Protein AF-A0A965PV63-F1 (afdb_monomer_lite)

Radius of gyration: 28.02 Å; chains: 1; bounding box: 45×24×86 Å

Sequence (67 aa):
MAMKNKKDKSQGVYGTQVGDHSKFLNSDGYLKGGIDVEMTSKDETQSVQVKGQSRMLPDKKSKAEWY

Secondary structure (DSSP, 8-state):
------------TTS-----GGGGB-TTSSBTT----PPPPTT--EEEEPTT-TTS-GGG--EEEE-

Structure (mmCIF, N/CA/C/O backbone):
data_AF-A0A965PV63-F1
#
_entry.id   AF-A0A965PV63-F1
#
loop_
_atom_site.group_PDB
_atom_site.id
_atom_site.type_symbol
_atom_site.label_atom_id
_atom_site.label_alt_id
_atom_site.label_comp_id
_atom_site.label_asym_id
_atom_site.label_entity_id
_atom_site.label_seq_id
_atom_site.pdbx_PDB_ins_code
_atom_site.Cartn_x
_atom_site.Cartn_y
_atom_site.Cartn_z
_atom_site.occupancy
_atom_site.B_iso_or_equiv
_atom_site.auth_seq_id
_atom_site.auth_comp_id
_atom_site.auth_asym_id
_atom_site.auth_atom_id
_atom_site.pdbx_PDB_model_num
ATOM 1 N N . MET A 1 1 ? 25.390 -11.128 -59.966 1.00 39.06 1 MET A N 1
ATOM 2 C CA . MET A 1 1 ? 26.242 -10.304 -59.079 1.00 39.06 1 MET A CA 1
ATOM 3 C C . MET A 1 1 ? 25.337 -9.490 -58.169 1.00 39.06 1 MET A C 1
ATOM 5 O O . MET A 1 1 ? 24.367 -8.925 -58.649 1.00 39.06 1 MET A O 1
ATOM 9 N N . ALA A 1 2 ? 25.589 -9.551 -56.863 1.00 45.09 2 ALA A N 1
ATOM 10 C CA . ALA A 1 2 ? 24.736 -9.016 -55.805 1.00 45.09 2 ALA A CA 1
ATOM 11 C C . ALA A 1 2 ? 24.864 -7.491 -55.656 1.00 45.09 2 ALA A C 1
ATOM 13 O O . ALA A 1 2 ? 25.971 -6.967 -55.734 1.00 45.09 2 ALA A O 1
ATOM 14 N N . MET A 1 3 ? 23.768 -6.810 -55.313 1.00 48.56 3 MET A N 1
ATOM 15 C CA . MET A 1 3 ? 23.824 -5.495 -54.668 1.00 48.56 3 MET A CA 1
ATOM 16 C C . MET A 1 3 ? 23.250 -5.628 -53.254 1.00 48.56 3 MET A C 1
ATOM 18 O O . MET A 1 3 ? 22.051 -5.803 -53.056 1.00 48.56 3 MET A O 1
ATOM 22 N N . LYS A 1 4 ? 24.150 -5.642 -52.265 1.00 45.62 4 LYS A N 1
ATOM 23 C CA . LYS A 1 4 ? 23.826 -5.633 -50.834 1.00 45.62 4 LYS A CA 1
ATOM 24 C C . LYS A 1 4 ? 23.501 -4.195 -50.425 1.00 45.62 4 LYS A C 1
ATOM 26 O O . LYS A 1 4 ? 24.400 -3.360 -50.388 1.00 45.62 4 LYS A O 1
ATOM 31 N N . ASN A 1 5 ? 22.249 -3.928 -50.063 1.00 49.06 5 ASN A N 1
ATOM 32 C CA . ASN A 1 5 ? 21.852 -2.667 -49.438 1.00 49.06 5 AS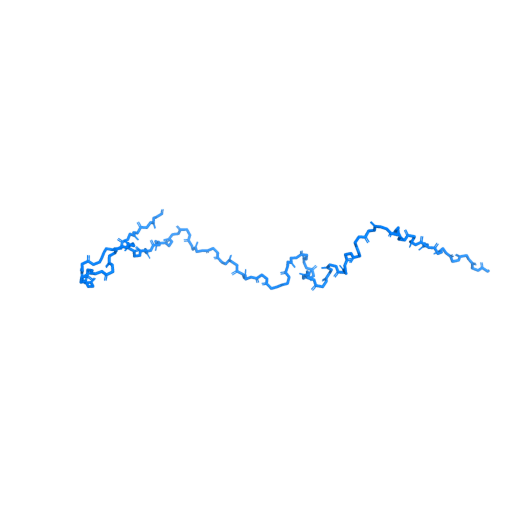N A CA 1
ATOM 33 C C . ASN A 1 5 ? 22.423 -2.594 -48.015 1.00 49.06 5 ASN A C 1
ATOM 35 O O . ASN A 1 5 ? 21.854 -3.156 -47.078 1.00 49.06 5 ASN A O 1
ATOM 39 N N . LYS A 1 6 ? 23.547 -1.893 -47.841 1.00 51.09 6 LYS A N 1
ATOM 40 C CA . LYS A 1 6 ? 24.011 -1.454 -46.521 1.00 51.09 6 LYS A CA 1
ATOM 41 C C . LYS A 1 6 ? 23.220 -0.207 -46.123 1.00 51.09 6 LYS A C 1
ATOM 43 O O . LYS A 1 6 ? 23.428 0.868 -46.671 1.00 51.09 6 LYS A O 1
ATOM 48 N N . LYS A 1 7 ? 22.286 -0.355 -45.180 1.00 46.16 7 LYS A N 1
ATOM 49 C CA . LYS A 1 7 ? 21.771 0.779 -44.401 1.00 46.16 7 LYS A CA 1
ATOM 50 C C . LYS A 1 7 ? 22.834 1.132 -43.364 1.00 46.16 7 LYS A C 1
ATOM 52 O O . LYS A 1 7 ? 22.814 0.593 -4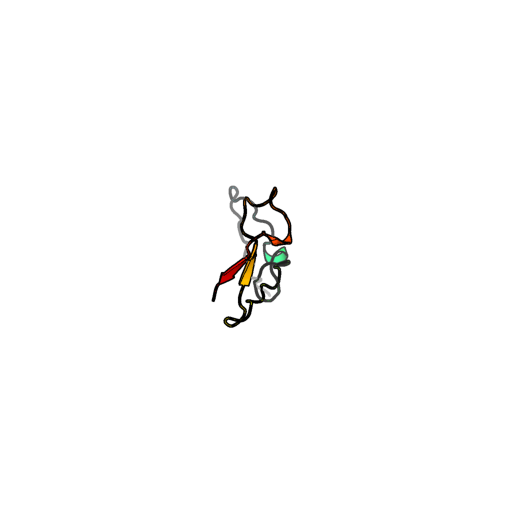2.259 1.00 46.16 7 LYS A O 1
ATOM 57 N N . ASP A 1 8 ? 23.758 2.007 -43.733 1.00 50.41 8 ASP A N 1
ATOM 58 C CA . ASP A 1 8 ? 24.686 2.607 -42.782 1.00 50.41 8 ASP A CA 1
ATOM 59 C C . ASP A 1 8 ? 23.902 3.590 -41.902 1.00 50.41 8 ASP A C 1
ATOM 61 O O . ASP A 1 8 ? 23.484 4.664 -42.333 1.00 50.41 8 ASP A O 1
ATOM 65 N N . LYS A 1 9 ? 23.625 3.185 -40.658 1.00 47.12 9 LYS A N 1
ATOM 66 C CA . LYS A 1 9 ? 23.072 4.074 -39.634 1.00 47.12 9 LYS A CA 1
ATOM 67 C C . LYS A 1 9 ? 24.214 4.941 -39.106 1.00 47.12 9 LYS A C 1
ATOM 69 O O . LYS A 1 9 ? 24.941 4.522 -38.210 1.00 47.12 9 LYS A O 1
ATOM 74 N N . SER A 1 10 ? 24.375 6.142 -39.652 1.00 50.59 10 SER A N 1
ATOM 75 C CA . SER A 1 10 ? 25.240 7.168 -39.067 1.00 50.59 10 SER A CA 1
ATOM 76 C C . SER A 1 10 ? 24.640 7.633 -37.735 1.00 50.59 10 SER A C 1
ATOM 78 O O . SER A 1 10 ? 23.653 8.371 -37.720 1.00 50.59 10 SER A O 1
ATOM 80 N N . GLN A 1 11 ? 25.194 7.178 -36.609 1.00 53.81 11 GLN A N 1
ATOM 81 C CA . GLN A 1 11 ? 24.849 7.725 -35.297 1.00 53.81 11 GLN A CA 1
ATOM 82 C C . GLN A 1 11 ? 25.631 9.024 -35.073 1.00 53.81 11 GLN A C 1
ATOM 84 O O . GLN A 1 11 ? 26.856 9.043 -35.155 1.00 53.81 11 GLN A O 1
ATOM 89 N N . GLY A 1 12 ? 24.901 10.122 -34.863 1.00 48.38 12 GLY A N 1
ATOM 90 C CA . GLY A 1 12 ? 25.455 11.454 -34.628 1.00 48.38 12 GLY A CA 1
ATOM 91 C C . GLY A 1 12 ? 26.244 11.543 -33.318 1.00 48.38 12 GLY A C 1
ATOM 92 O O . GLY A 1 12 ? 25.878 10.948 -32.310 1.00 48.38 12 GLY A O 1
ATOM 93 N N . VAL A 1 13 ? 27.317 12.333 -33.354 1.00 56.03 13 VAL A N 1
ATOM 94 C CA . VAL A 1 13 ? 28.408 12.433 -32.364 1.00 56.03 13 VAL A CA 1
ATOM 95 C C . VAL A 1 13 ? 28.007 13.106 -31.030 1.00 56.03 13 VAL A C 1
ATOM 97 O O . VAL A 1 13 ? 28.826 13.209 -30.126 1.00 56.03 13 VAL A O 1
ATOM 100 N N . TYR A 1 14 ? 26.742 13.506 -30.841 1.00 52.09 14 TYR A N 1
ATOM 101 C CA . TYR A 1 14 ? 26.289 14.235 -29.640 1.00 52.09 14 TYR A CA 1
ATOM 102 C C . TYR A 1 14 ? 24.945 13.751 -29.069 1.00 52.09 14 TYR A C 1
ATOM 104 O O . TYR A 1 14 ? 24.165 14.545 -28.549 1.00 52.09 14 TYR A O 1
ATOM 112 N N . GLY A 1 15 ? 24.641 12.457 -29.169 1.00 56.06 15 GLY A N 1
ATOM 113 C CA . GLY A 1 15 ? 23.517 11.852 -28.451 1.00 56.06 15 GLY A CA 1
ATOM 114 C C . GLY A 1 15 ? 24.031 11.023 -27.283 1.00 56.06 15 GLY A C 1
ATOM 115 O O . GLY A 1 15 ? 24.907 10.185 -27.482 1.00 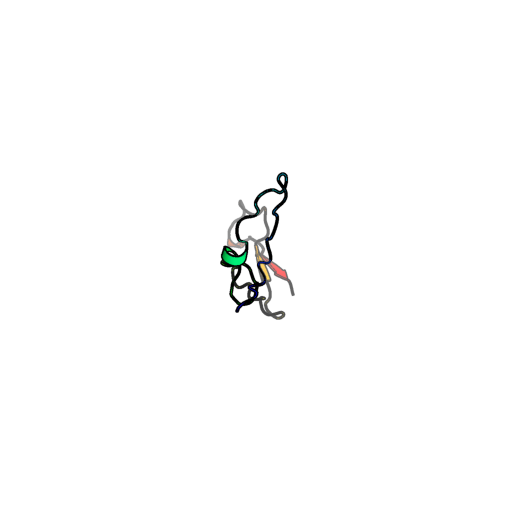56.06 15 GLY A O 1
ATOM 116 N N . THR A 1 16 ? 23.497 11.221 -26.073 1.00 63.97 16 THR A N 1
ATOM 117 C CA . THR A 1 16 ? 23.688 10.268 -24.972 1.00 63.97 16 THR A CA 1
ATOM 118 C C . THR A 1 16 ? 23.364 8.882 -25.511 1.00 63.97 16 THR A C 1
ATOM 120 O O . THR A 1 16 ? 22.266 8.659 -26.019 1.00 63.97 16 THR A O 1
ATOM 123 N N . GLN A 1 17 ? 24.335 7.973 -25.470 1.00 63.34 17 GLN A N 1
ATOM 124 C CA . GLN A 1 17 ? 24.155 6.602 -25.917 1.00 63.34 17 GLN A CA 1
ATOM 125 C C . GLN A 1 17 ? 23.194 5.936 -24.929 1.00 63.34 17 GLN A C 1
ATOM 127 O O . GLN A 1 17 ? 23.608 5.375 -23.917 1.00 63.34 17 GLN A O 1
ATOM 132 N N . VAL A 1 18 ? 21.889 6.089 -25.165 1.00 62.78 18 VAL A N 1
ATOM 133 C CA . VAL A 1 18 ? 20.860 5.410 -24.384 1.00 62.78 18 VAL A CA 1
ATOM 134 C C . VAL A 1 18 ? 21.067 3.933 -24.683 1.00 62.78 18 VAL A C 1
ATOM 136 O O . VAL A 1 18 ? 20.800 3.474 -25.795 1.00 62.78 18 VAL A O 1
ATOM 139 N N . GLY A 1 19 ? 21.673 3.217 -23.733 1.00 68.69 19 GLY A N 1
ATOM 140 C CA . GLY A 1 19 ? 21.879 1.779 -23.838 1.00 68.69 19 GLY A CA 1
ATOM 141 C C . GLY A 1 19 ? 20.562 1.080 -24.163 1.00 68.69 19 GLY A C 1
ATOM 142 O O . GLY A 1 19 ? 19.486 1.610 -23.902 1.00 68.69 19 GLY A O 1
ATOM 143 N N . ASP A 1 20 ? 20.653 -0.104 -24.762 1.00 79.44 20 ASP A N 1
ATOM 144 C CA . ASP A 1 20 ? 19.490 -0.861 -25.221 1.00 79.44 20 ASP A CA 1
ATOM 145 C C . ASP A 1 20 ? 18.408 -0.984 -24.126 1.00 79.44 20 ASP A C 1
ATOM 147 O O . ASP A 1 20 ? 18.575 -1.701 -23.135 1.00 79.44 20 ASP A O 1
ATOM 151 N N . HIS A 1 21 ? 17.304 -0.252 -24.315 1.00 75.25 21 HIS A N 1
ATOM 152 C CA . HIS A 1 21 ? 16.207 -0.141 -23.355 1.00 75.25 21 HIS A CA 1
ATOM 153 C C . HIS A 1 21 ? 15.384 -1.437 -23.255 1.00 75.25 21 HIS A C 1
ATOM 155 O O . HIS A 1 21 ? 14.671 -1.644 -22.274 1.00 75.25 21 HIS A O 1
ATOM 161 N N . SER A 1 22 ? 15.537 -2.360 -24.214 1.00 79.12 22 SER A N 1
ATOM 162 C CA . SER A 1 22 ? 14.847 -3.660 -24.212 1.00 79.12 22 SER A CA 1
ATOM 163 C C . SER A 1 22 ? 15.215 -4.539 -23.010 1.00 79.12 22 SER A C 1
ATOM 165 O O . SER A 1 22 ? 14.447 -5.411 -22.603 1.00 79.12 22 SER A O 1
ATOM 167 N N . LYS A 1 23 ? 16.365 -4.281 -22.375 1.00 79.56 23 LYS A N 1
ATOM 168 C CA . LYS A 1 23 ? 16.804 -4.996 -21.168 1.00 79.56 23 LYS A CA 1
ATOM 169 C C . LYS A 1 23 ? 15.906 -4.733 -19.959 1.00 79.56 23 LYS A C 1
ATOM 171 O O . LYS A 1 23 ? 15.833 -5.586 -19.078 1.00 79.56 23 LYS A O 1
ATOM 176 N N . PHE A 1 24 ? 15.210 -3.598 -19.939 1.00 79.69 24 PHE A N 1
ATOM 177 C CA . PHE A 1 24 ? 14.331 -3.185 -18.844 1.00 79.69 24 PHE A CA 1
ATOM 178 C C . PHE A 1 24 ? 12.863 -3.529 -19.090 1.00 79.69 24 PHE A C 1
ATOM 180 O O . PHE A 1 24 ? 12.049 -3.310 -18.201 1.00 79.69 24 PHE A O 1
ATOM 187 N N . LEU A 1 25 ? 12.521 -4.071 -20.263 1.00 83.06 25 LEU A N 1
ATOM 188 C CA . LEU A 1 25 ? 11.147 -4.394 -20.636 1.00 83.06 25 LEU A CA 1
ATOM 189 C C . LEU A 1 25 ? 10.948 -5.909 -20.778 1.00 83.06 25 LEU A C 1
ATOM 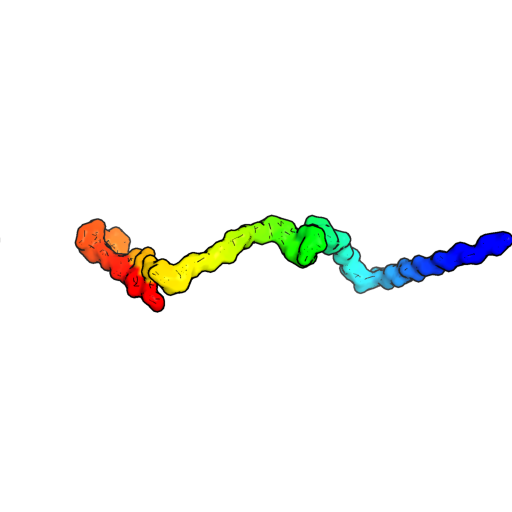191 O O . LEU A 1 25 ? 11.849 -6.645 -21.198 1.00 83.06 25 LEU A O 1
ATOM 195 N N . ASN A 1 26 ? 9.763 -6.380 -20.408 1.00 81.00 26 ASN A N 1
ATOM 196 C CA . ASN A 1 26 ? 9.245 -7.708 -20.727 1.00 81.00 26 ASN A CA 1
ATOM 197 C C . ASN A 1 26 ? 8.893 -7.797 -22.221 1.00 81.00 26 ASN A C 1
ATOM 199 O O . ASN A 1 26 ? 8.849 -6.779 -22.912 1.00 81.00 26 ASN A O 1
ATOM 203 N N . SER A 1 27 ? 8.617 -9.008 -22.721 1.00 81.06 27 SER A N 1
ATOM 204 C CA . SER A 1 27 ? 8.115 -9.227 -24.094 1.00 81.06 27 SER A CA 1
ATOM 205 C C . SER A 1 27 ? 6.903 -8.360 -24.433 1.00 81.06 27 SER A C 1
ATOM 207 O O . SER A 1 27 ? 6.726 -7.965 -25.580 1.00 81.06 27 SER A O 1
ATOM 209 N N . ASP A 1 28 ? 6.121 -8.030 -23.410 1.00 79.69 28 ASP A N 1
ATOM 210 C CA . ASP A 1 28 ? 4.852 -7.319 -23.519 1.00 79.69 28 ASP A CA 1
ATOM 211 C C . ASP A 1 28 ? 5.034 -5.793 -23.393 1.00 79.69 28 ASP A C 1
ATOM 213 O O . ASP A 1 28 ? 4.065 -5.042 -23.377 1.00 79.69 28 ASP A O 1
ATOM 217 N N . GLY A 1 29 ? 6.282 -5.313 -23.289 1.00 76.50 29 GLY A N 1
ATOM 218 C CA . GLY A 1 29 ? 6.615 -3.886 -23.244 1.00 76.50 29 GLY A CA 1
ATOM 219 C C . GLY A 1 29 ? 6.493 -3.225 -21.867 1.00 76.50 29 GLY A C 1
ATOM 220 O O . GLY A 1 29 ? 6.770 -2.034 -21.751 1.00 76.50 29 GLY A O 1
ATOM 221 N N . TYR A 1 30 ? 6.128 -3.971 -20.820 1.00 78.94 30 TYR A N 1
ATOM 222 C CA . TYR A 1 30 ? 6.105 -3.483 -19.434 1.00 78.94 30 TYR A CA 1
ATOM 223 C C . TYR A 1 30 ? 7.467 -3.596 -18.748 1.00 78.94 30 TYR A C 1
ATOM 225 O O . TYR A 1 30 ? 8.284 -4.436 -19.114 1.00 78.94 30 TYR A O 1
ATOM 233 N N . LEU A 1 31 ? 7.702 -2.777 -17.719 1.00 80.75 31 LEU A N 1
ATOM 234 C CA . LEU A 1 31 ? 8.942 -2.797 -16.941 1.00 80.75 31 LEU A CA 1
ATOM 235 C C . LEU A 1 31 ? 9.166 -4.157 -16.257 1.00 80.75 31 LEU A C 1
ATOM 237 O O . LEU A 1 31 ? 8.309 -4.665 -15.532 1.00 80.75 31 LEU A O 1
ATOM 241 N N . LYS A 1 32 ? 10.360 -4.721 -16.449 1.00 72.69 32 LYS A N 1
ATOM 242 C CA . LYS A 1 32 ? 10.860 -5.885 -15.710 1.00 72.69 32 LYS A CA 1
ATOM 243 C C . LYS A 1 32 ? 11.000 -5.527 -14.232 1.00 72.69 32 LYS A C 1
ATOM 245 O O . LYS A 1 32 ? 11.777 -4.641 -13.892 1.00 72.69 32 LYS A O 1
ATOM 250 N N . GLY A 1 33 ? 10.279 -6.238 -13.365 1.00 70.50 33 GLY A N 1
ATOM 251 C CA . GLY A 1 33 ? 10.335 -6.038 -11.912 1.00 70.50 33 GLY A CA 1
ATOM 252 C C . GLY A 1 33 ? 9.249 -5.129 -11.330 1.00 70.50 33 GLY A C 1
ATOM 253 O O . GLY A 1 33 ? 9.399 -4.671 -10.201 1.00 70.50 33 GLY A O 1
ATOM 254 N N . GLY A 1 34 ? 8.166 -4.862 -12.068 1.00 64.38 34 GLY A N 1
ATOM 255 C CA . GLY A 1 34 ? 6.947 -4.320 -11.465 1.00 64.38 34 GLY A CA 1
ATOM 256 C C . GLY A 1 34 ? 6.351 -5.304 -10.452 1.00 64.38 34 GLY A C 1
ATOM 257 O O . GLY A 1 34 ? 6.361 -6.511 -10.682 1.00 64.38 34 GLY A O 1
ATOM 258 N N . ILE A 1 35 ? 5.862 -4.790 -9.323 1.00 67.75 35 ILE A N 1
ATOM 259 C CA . ILE A 1 35 ? 5.021 -5.555 -8.395 1.00 67.75 35 ILE A CA 1
ATOM 260 C C . ILE A 1 35 ? 3.638 -5.641 -9.036 1.00 67.75 35 ILE A C 1
ATOM 262 O O . ILE A 1 35 ? 3.136 -4.620 -9.509 1.00 67.75 35 ILE A O 1
ATOM 266 N N . ASP A 1 36 ? 3.043 -6.832 -9.063 1.00 65.88 36 ASP A N 1
ATOM 267 C CA . ASP A 1 36 ? 1.662 -6.984 -9.510 1.00 65.88 36 ASP A CA 1
ATOM 268 C C . ASP A 1 36 ? 0.762 -6.268 -8.496 1.00 65.88 36 ASP A C 1
ATOM 270 O O . ASP A 1 36 ? 0.694 -6.644 -7.323 1.00 65.88 36 ASP A O 1
ATOM 274 N N . VAL A 1 37 ? 0.178 -5.141 -8.908 1.00 65.38 37 VAL A N 1
ATOM 275 C CA . VAL A 1 37 ? -0.693 -4.347 -8.039 1.00 65.38 37 VAL A CA 1
ATOM 276 C C . VAL A 1 37 ? -2.096 -4.905 -8.189 1.00 65.38 37 VAL A C 1
ATOM 278 O O . VAL A 1 37 ? -2.871 -4.462 -9.037 1.00 65.38 37 VAL A O 1
ATOM 281 N N . GLU A 1 38 ? -2.414 -5.896 -7.363 1.00 66.94 38 GLU A N 1
ATOM 282 C CA . GLU A 1 38 ? -3.790 -6.345 -7.202 1.00 66.94 38 GLU A CA 1
ATOM 283 C C . GLU A 1 38 ? -4.602 -5.223 -6.542 1.00 66.94 38 GLU A C 1
ATOM 285 O O . GLU A 1 38 ? -4.220 -4.658 -5.514 1.00 66.94 38 GLU A O 1
ATOM 290 N N . MET A 1 39 ? -5.717 -4.856 -7.172 1.00 64.50 39 MET A N 1
ATOM 291 C CA . MET A 1 39 ? -6.674 -3.929 -6.577 1.00 64.50 39 MET A CA 1
ATOM 292 C C . MET A 1 39 ? -7.416 -4.669 -5.467 1.00 64.50 39 MET A C 1
ATOM 294 O O . MET A 1 39 ? -8.004 -5.718 -5.725 1.00 64.50 39 MET A O 1
ATOM 298 N N . THR A 1 40 ? -7.413 -4.120 -4.251 1.00 66.50 40 THR A N 1
ATOM 299 C CA . THR A 1 40 ? -8.297 -4.596 -3.181 1.00 66.50 40 THR A CA 1
ATOM 300 C C . THR A 1 40 ? -9.749 -4.504 -3.647 1.00 66.50 40 THR A C 1
ATOM 302 O O . THR A 1 40 ? -10.118 -3.572 -4.377 1.00 66.50 40 THR A O 1
ATOM 305 N N . SER A 1 41 ? -10.568 -5.502 -3.302 1.00 66.62 41 SER A N 1
ATOM 306 C CA . SER A 1 41 ? -11.960 -5.555 -3.759 1.00 66.62 41 SER A CA 1
ATOM 307 C C . SER A 1 41 ? -12.683 -4.272 -3.343 1.00 66.62 41 SER A C 1
ATOM 309 O O . SER A 1 41 ? -12.500 -3.787 -2.230 1.00 66.62 41 SER A O 1
ATOM 311 N N . LYS A 1 42 ? -13.530 -3.711 -4.215 1.00 63.94 42 LYS A N 1
ATOM 312 C CA . LYS A 1 42 ? -14.291 -2.480 -3.908 1.00 63.94 42 LYS A CA 1
ATOM 313 C C . LYS A 1 42 ? -15.165 -2.596 -2.656 1.00 63.94 42 LYS A C 1
ATOM 315 O O . LYS A 1 42 ? -15.479 -1.579 -2.059 1.00 63.94 42 LYS A O 1
ATOM 320 N N . ASP A 1 43 ? -15.526 -3.819 -2.282 1.00 66.94 43 ASP A N 1
ATOM 321 C CA . ASP A 1 43 ? -16.367 -4.119 -1.125 1.00 66.94 43 ASP A CA 1
ATOM 322 C C . ASP A 1 43 ? -15.552 -4.364 0.163 1.00 66.94 43 ASP A C 1
ATOM 324 O O . ASP A 1 43 ? -16.122 -4.650 1.217 1.00 66.94 43 ASP A O 1
ATOM 328 N N . GLU A 1 44 ? -14.217 -4.280 0.108 1.00 68.56 44 GLU A N 1
ATOM 329 C CA . GLU A 1 44 ? -13.357 -4.462 1.278 1.00 68.56 44 GLU A CA 1
ATOM 330 C C . GLU A 1 44 ? -13.272 -3.174 2.103 1.00 68.56 44 GLU A C 1
ATOM 332 O O . GLU A 1 44 ? -12.625 -2.196 1.726 1.00 68.56 44 GLU A O 1
ATOM 337 N N . THR A 1 45 ? -13.883 -3.200 3.289 1.00 72.06 45 THR A N 1
ATOM 338 C CA . THR A 1 45 ? -13.741 -2.135 4.283 1.00 72.06 45 THR A CA 1
ATOM 339 C C . THR A 1 45 ? -12.288 -2.027 4.740 1.00 72.06 45 THR A C 1
ATOM 341 O O . THR A 1 45 ? -11.737 -2.941 5.361 1.00 72.06 45 THR A O 1
ATOM 344 N N . GLN A 1 46 ? -11.658 -0.880 4.483 1.00 78.19 46 GLN A N 1
ATOM 345 C CA . GLN A 1 46 ? -10.297 -0.630 4.948 1.00 78.19 46 GLN A CA 1
ATOM 346 C C . GLN A 1 46 ? -10.327 -0.110 6.385 1.00 78.19 46 GLN A C 1
ATOM 348 O O . GLN A 1 46 ? -10.753 1.016 6.642 1.00 78.19 46 GLN A O 1
ATOM 353 N N . SER A 1 47 ? -9.853 -0.923 7.334 1.00 79.69 47 SER A N 1
ATOM 354 C CA . SER A 1 47 ? -9.684 -0.496 8.725 1.00 79.69 47 SER A CA 1
ATOM 355 C C . SER A 1 47 ? -8.275 0.065 8.949 1.00 79.69 47 SER A C 1
ATOM 357 O O . SER A 1 47 ? -7.288 -0.667 8.841 1.00 79.69 47 SER A O 1
ATOM 359 N N . VAL A 1 48 ? -8.162 1.346 9.301 1.00 82.69 48 VAL A N 1
ATOM 360 C CA . VAL A 1 48 ? -6.880 2.015 9.580 1.00 82.69 48 VAL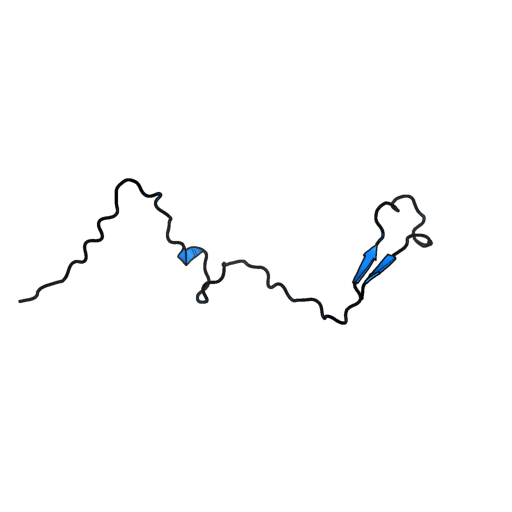 A CA 1
ATOM 361 C C . VAL A 1 48 ? -6.852 2.507 11.026 1.00 82.69 48 VAL A C 1
ATOM 363 O O . VAL A 1 48 ? -7.807 3.101 11.524 1.00 82.69 48 VAL A O 1
ATOM 366 N N . GLN A 1 49 ? -5.744 2.273 11.734 1.00 84.50 49 GLN A N 1
ATOM 367 C CA . GLN A 1 49 ? -5.570 2.784 13.094 1.00 84.50 49 GLN A CA 1
ATOM 368 C C . GLN A 1 49 ? -5.357 4.302 13.086 1.00 84.50 49 GLN A C 1
ATOM 370 O O . GLN A 1 49 ? -4.544 4.827 12.320 1.00 84.50 49 GLN A O 1
ATOM 375 N N . VAL A 1 50 ? -6.054 5.013 13.976 1.00 84.00 50 VAL A N 1
ATOM 376 C CA . VAL A 1 50 ? -5.932 6.471 14.072 1.00 84.00 50 VAL A CA 1
ATOM 377 C C . VAL A 1 50 ? -4.539 6.845 14.595 1.00 84.00 50 VAL A C 1
ATOM 379 O O . VAL A 1 50 ? -4.093 6.390 15.653 1.00 84.00 50 VAL A O 1
ATOM 382 N N . LYS A 1 51 ? -3.822 7.679 13.831 1.00 85.12 51 LYS A N 1
ATOM 383 C CA . LYS A 1 51 ? -2.482 8.164 14.197 1.00 85.12 51 LYS A CA 1
ATOM 384 C C . LYS A 1 51 ? -2.541 9.059 15.444 1.00 85.12 51 LYS A C 1
ATOM 386 O O . LYS A 1 51 ? -3.563 9.657 15.755 1.00 85.12 51 LYS A O 1
ATOM 391 N N . GLY A 1 52 ? -1.421 9.167 16.161 1.00 84.81 52 GLY A N 1
ATOM 392 C CA . GLY A 1 52 ? -1.292 10.043 17.338 1.00 84.81 52 GLY A CA 1
ATOM 393 C C . GLY A 1 52 ? -1.743 9.426 18.668 1.00 84.81 52 GLY A C 1
ATOM 394 O O . GLY A 1 52 ? -1.470 9.990 19.722 1.00 84.81 52 GLY A O 1
ATOM 395 N N . GLN A 1 53 ? -2.328 8.226 18.660 1.00 88.12 53 GLN A N 1
ATOM 396 C CA . GLN A 1 53 ? -2.796 7.535 19.872 1.00 88.12 53 GLN A CA 1
ATOM 397 C C . GLN A 1 53 ? -1.745 6.608 20.511 1.00 88.12 53 GLN A C 1
ATOM 399 O O . GLN A 1 53 ? -2.080 5.619 21.161 1.00 88.12 53 GLN A O 1
ATOM 404 N N . SER A 1 54 ? -0.451 6.902 20.339 1.00 83.94 54 SER A N 1
ATOM 405 C CA . SER A 1 54 ? 0.633 6.019 20.806 1.00 83.94 54 SER A CA 1
ATOM 406 C C . SER A 1 54 ? 0.595 5.780 22.324 1.00 83.94 54 SER A C 1
ATOM 408 O O . SER A 1 54 ? 0.768 4.651 22.776 1.00 83.94 54 SER A O 1
ATOM 410 N N . ARG A 1 55 ? 0.280 6.826 23.103 1.00 88.94 55 ARG A N 1
ATOM 411 C CA . ARG A 1 55 ? 0.254 6.797 24.578 1.00 88.94 55 ARG A CA 1
ATOM 412 C C . ARG A 1 55 ? -1.064 6.297 25.189 1.00 88.94 55 ARG A C 1
ATOM 414 O O . ARG A 1 55 ? -1.165 6.233 26.409 1.00 88.94 55 ARG A O 1
ATOM 421 N N . MET A 1 56 ? -2.078 5.981 24.381 1.00 89.44 56 MET A N 1
ATOM 422 C CA . MET A 1 56 ? -3.360 5.479 24.889 1.00 89.44 56 MET A CA 1
ATOM 423 C C . MET A 1 56 ? -3.286 3.986 25.211 1.00 89.44 56 MET A C 1
ATOM 425 O O . MET A 1 56 ? -2.579 3.235 24.532 1.00 89.44 56 MET A O 1
ATOM 429 N N . LEU A 1 57 ? -4.068 3.553 26.208 1.00 89.94 57 LEU A N 1
ATOM 430 C CA . LEU A 1 57 ? -4.264 2.129 26.470 1.00 89.94 57 LEU A CA 1
ATOM 431 C C . LEU A 1 57 ? -4.787 1.430 25.201 1.00 89.94 57 LEU A C 1
ATOM 433 O O . LEU A 1 57 ? -5.605 2.026 24.493 1.00 89.94 57 LEU A O 1
ATOM 437 N N . PRO A 1 58 ? -4.353 0.187 24.916 1.00 85.56 58 PRO A N 1
ATOM 438 C CA . PRO A 1 58 ? -4.743 -0.547 23.710 1.00 85.56 58 PRO A CA 1
ATOM 439 C C . PRO A 1 58 ? -6.257 -0.580 23.491 1.00 85.56 58 PRO A C 1
ATOM 441 O O . PRO A 1 58 ? -6.723 -0.274 22.397 1.00 85.56 58 PRO A O 1
ATOM 444 N N . ASP A 1 59 ? -7.011 -0.818 24.563 1.00 86.25 59 ASP A N 1
ATOM 445 C CA . ASP A 1 59 ? -8.473 -0.958 24.553 1.00 86.25 59 ASP A CA 1
ATOM 446 C C . ASP A 1 59 ? -9.211 0.352 24.244 1.00 86.25 59 ASP A C 1
ATOM 448 O O . ASP A 1 59 ? -10.421 0.368 24.027 1.00 86.25 59 ASP A O 1
ATOM 452 N N . LYS A 1 60 ? -8.494 1.479 24.270 1.00 87.12 60 LYS A N 1
ATOM 453 C CA . LYS A 1 60 ? -9.032 2.816 24.002 1.00 87.12 60 LYS A CA 1
ATOM 454 C C . LYS A 1 60 ? -8.585 3.373 22.651 1.00 87.12 60 LYS A C 1
ATOM 456 O O . LYS A 1 60 ? -8.992 4.481 22.308 1.00 87.12 60 LYS A O 1
ATOM 461 N N . LYS A 1 61 ? -7.754 2.652 21.891 1.00 90.75 61 LYS A N 1
ATOM 462 C CA . LYS A 1 61 ? -7.317 3.093 20.560 1.00 90.75 61 LYS A CA 1
ATOM 463 C C . LYS A 1 61 ? -8.463 2.948 19.565 1.00 90.75 61 LYS A C 1
ATOM 465 O O . LYS A 1 61 ? -9.078 1.889 19.472 1.00 90.75 61 LYS A O 1
ATOM 470 N N . SER A 1 62 ? -8.724 3.999 18.802 1.00 87.62 62 SER A N 1
ATOM 471 C CA . SER A 1 62 ? -9.756 3.994 17.775 1.00 87.62 62 SER A CA 1
ATOM 472 C C . SER A 1 62 ? -9.211 3.506 16.431 1.00 87.62 62 SER A C 1
ATOM 474 O O . SER A 1 62 ? -8.039 3.693 16.081 1.00 87.62 62 SER A O 1
ATOM 4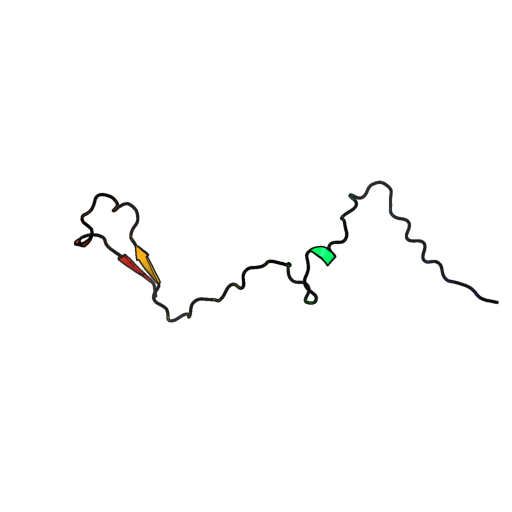76 N N . LYS A 1 63 ? -10.096 2.873 15.664 1.00 88.25 63 LYS A N 1
ATOM 477 C CA . LYS A 1 63 ? -9.893 2.527 14.257 1.00 88.25 63 LYS A CA 1
ATOM 478 C C . LYS A 1 63 ? -10.909 3.301 13.424 1.00 88.25 63 LYS A C 1
ATOM 480 O O . LYS A 1 63 ? -12.024 3.533 13.886 1.00 88.25 63 LYS A O 1
ATOM 485 N N . ALA A 1 64 ? -10.496 3.732 12.242 1.00 85.12 64 ALA A N 1
ATOM 486 C CA . ALA A 1 64 ? -11.376 4.305 11.236 1.00 85.12 64 ALA A CA 1
ATOM 487 C C . ALA A 1 64 ? -11.630 3.251 10.156 1.00 85.12 64 ALA A C 1
ATOM 489 O O . ALA A 1 64 ? -10.696 2.562 9.749 1.00 85.12 64 ALA A O 1
ATOM 490 N N . GLU A 1 65 ? -12.877 3.140 9.716 1.00 86.06 65 GLU A N 1
ATOM 491 C CA . GLU A 1 65 ? -13.322 2.224 8.665 1.00 86.06 65 GLU A CA 1
ATOM 492 C C . GLU A 1 65 ? -13.858 3.047 7.499 1.00 86.06 65 GLU A C 1
ATOM 494 O O . GLU A 1 65 ? -14.682 3.944 7.712 1.00 86.06 65 GLU A O 1
ATOM 499 N N . TRP A 1 66 ? -13.337 2.804 6.296 1.00 77.31 66 TRP A N 1
ATOM 500 C CA . TRP A 1 66 ? -13.743 3.499 5.070 1.00 77.31 66 TRP A CA 1
ATOM 501 C C . TRP A 1 66 ? -14.433 2.511 4.118 1.00 77.31 66 TRP A C 1
ATOM 503 O O . TRP A 1 66 ? -13.995 1.361 4.018 1.00 77.31 66 TRP A O 1
ATOM 513 N N . TYR A 1 67 ? -15.502 2.984 3.464 1.00 73.06 67 TYR A N 1
ATOM 514 C CA . TYR A 1 67 ? -16.369 2.255 2.526 1.00 73.06 67 TYR A CA 1
ATOM 515 C C . TYR A 1 67 ? -16.197 2.789 1.105 1.00 73.06 67 TYR A C 1
ATOM 517 O O . TYR A 1 67 ? -15.990 4.021 0.975 1.00 73.06 67 TYR A O 1
#

Foldseek 3Di:
DDDDDDPPDPDDPDDDPPPDCVVQADPVGDGDPDDPDDDDDPPDWDKAWDPPCPPPDPVPTDIDTDD

pLDDT: mean 71.06, std 14.12, range [39.06, 90.75]